Protein AF-A0A327KY56-F1 (afdb_monomer_lite)

Secondary structure (DSSP, 8-state):
-------------EEPTTT--EESS--EE-TT--EESSHHHHHHHHHHHHHHHHHHTT-

Radius of gyration: 17.21 Å; chains: 1; bounding box: 29×28×56 Å

Foldseek 3Di:
DDPPPPPPPPPVQAALPQPRDGANDFPDADPVGHGHNDVVSVVVVVVVVVVVVVVVVVD

Organism: NCBI:txid29409

Structure (mmCIF, N/CA/C/O backbone):
data_AF-A0A327KY56-F1
#
_entry.id   AF-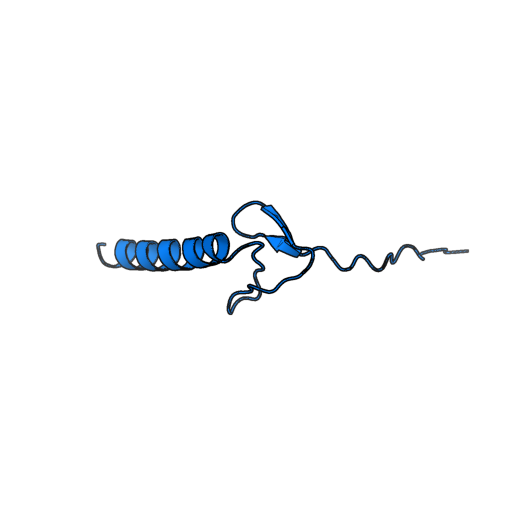A0A327KY56-F1
#
loop_
_atom_site.group_PDB
_atom_site.id
_atom_site.type_symbol
_atom_site.label_atom_id
_atom_site.label_alt_id
_atom_site.label_comp_id
_atom_site.label_asym_id
_atom_site.label_entity_id
_atom_site.label_seq_id
_atom_site.pdbx_PDB_ins_code
_atom_site.Cartn_x
_atom_site.Cartn_y
_atom_site.Cartn_z
_atom_site.occupancy
_atom_site.B_iso_or_equiv
_atom_site.auth_seq_id
_atom_site.auth_comp_id
_atom_site.auth_asym_id
_atom_site.auth_atom_id
_atom_site.pdbx_PDB_model_num
ATOM 1 N N . MET A 1 1 ? 14.164 -22.620 -35.620 1.00 40.16 1 MET A N 1
ATOM 2 C CA . MET A 1 1 ? 14.890 -21.606 -34.827 1.00 40.16 1 MET A CA 1
ATOM 3 C C . MET A 1 1 ? 13.925 -21.112 -33.764 1.00 40.16 1 MET A C 1
ATOM 5 O O . MET A 1 1 ? 12.830 -20.708 -34.125 1.00 40.16 1 MET A O 1
ATOM 9 N N . ARG A 1 2 ? 14.253 -21.319 -32.482 1.00 57.31 2 ARG A N 1
ATOM 10 C CA . ARG A 1 2 ? 13.422 -20.926 -31.334 1.00 57.31 2 ARG A CA 1
ATOM 11 C C . ARG A 1 2 ? 13.685 -19.449 -31.049 1.00 57.31 2 ARG A C 1
ATOM 13 O O . ARG A 1 2 ? 14.735 -19.135 -30.508 1.00 57.31 2 ARG A O 1
ATOM 20 N N . THR A 1 3 ? 12.765 -18.579 -31.428 1.00 54.34 3 THR A N 1
ATOM 21 C CA . THR A 1 3 ? 12.749 -17.168 -31.022 1.00 54.34 3 THR A CA 1
ATOM 22 C C . THR A 1 3 ? 11.789 -17.027 -29.841 1.00 54.34 3 THR A C 1
ATOM 24 O O . THR A 1 3 ? 10.671 -16.538 -29.962 1.00 54.34 3 THR A O 1
ATOM 27 N N . ASP A 1 4 ? 12.221 -17.560 -28.696 1.00 56.72 4 ASP A N 1
ATOM 28 C CA . ASP A 1 4 ? 11.633 -17.296 -27.379 1.00 56.72 4 ASP A CA 1
ATOM 29 C C . ASP A 1 4 ? 12.290 -16.017 -26.843 1.00 56.72 4 ASP A C 1
ATOM 31 O O . ASP A 1 4 ? 13.240 -16.058 -26.069 1.00 56.72 4 ASP A O 1
ATOM 35 N N . GLU A 1 5 ? 11.894 -14.864 -27.378 1.00 60.03 5 GLU A N 1
ATOM 36 C CA . GLU A 1 5 ? 12.498 -13.575 -27.003 1.00 60.03 5 GLU A CA 1
ATOM 37 C C . GLU A 1 5 ? 11.463 -12.497 -26.671 1.00 60.03 5 GLU A C 1
ATOM 39 O O . GLU A 1 5 ? 11.748 -11.303 -26.666 1.00 60.03 5 GLU A O 1
ATOM 44 N N . ILE A 1 6 ? 10.267 -12.916 -26.255 1.00 59.69 6 ILE A N 1
ATOM 45 C CA . ILE A 1 6 ? 9.332 -12.021 -25.571 1.00 59.69 6 ILE A CA 1
ATOM 46 C C . ILE A 1 6 ? 9.617 -12.096 -24.074 1.00 59.69 6 ILE A C 1
ATOM 48 O O . ILE A 1 6 ? 8.847 -12.639 -23.286 1.00 59.69 6 ILE A O 1
ATOM 52 N N . ARG A 1 7 ? 10.737 -11.515 -23.654 1.00 58.12 7 ARG A N 1
ATOM 53 C CA . ARG A 1 7 ? 10.848 -11.030 -22.279 1.00 58.12 7 ARG A CA 1
ATOM 54 C C . ARG A 1 7 ? 10.882 -9.516 -22.338 1.00 58.12 7 ARG A C 1
ATOM 56 O O . ARG A 1 7 ? 11.891 -8.878 -22.070 1.00 58.12 7 ARG A O 1
ATOM 63 N N . ILE A 1 8 ? 9.737 -8.963 -22.751 1.00 57.53 8 ILE A N 1
ATOM 64 C CA . ILE A 1 8 ? 9.384 -7.569 -22.500 1.00 57.53 8 ILE A CA 1
ATOM 65 C C . ILE A 1 8 ? 9.742 -7.328 -21.036 1.00 57.53 8 ILE A C 1
ATOM 67 O O . ILE A 1 8 ? 9.225 -8.009 -20.147 1.00 57.53 8 ILE A O 1
ATOM 71 N N . HIS A 1 9 ? 10.672 -6.405 -20.798 1.00 51.09 9 HIS A N 1
ATOM 72 C CA . HIS A 1 9 ? 10.856 -5.781 -19.500 1.00 51.09 9 HIS A CA 1
ATOM 73 C C . HIS A 1 9 ? 9.576 -5.000 -19.190 1.00 51.09 9 HIS A C 1
ATOM 75 O O . HIS A 1 9 ? 9.553 -3.775 -19.224 1.00 51.09 9 HIS A O 1
ATOM 81 N N . HIS A 1 10 ? 8.488 -5.714 -18.901 1.00 49.53 10 HIS A N 1
ATOM 82 C CA . HIS A 1 10 ? 7.466 -5.180 -18.038 1.00 49.53 10 HIS A CA 1
ATOM 83 C C . HIS A 1 10 ? 8.220 -4.960 -16.734 1.00 49.53 10 HIS A C 1
ATOM 85 O O . HIS A 1 10 ? 8.532 -5.911 -16.015 1.00 49.53 10 HIS A O 1
ATOM 91 N N . GLN A 1 11 ? 8.583 -3.706 -16.453 1.00 55.06 11 GLN A N 1
ATOM 92 C CA . GLN A 1 11 ? 8.460 -3.238 -15.081 1.00 55.06 11 GLN A CA 1
ATOM 93 C C . GLN A 1 11 ? 7.081 -3.737 -14.675 1.00 55.06 11 GLN A C 1
ATOM 95 O O . GLN A 1 11 ? 6.096 -3.310 -15.263 1.00 55.06 11 GLN A O 1
ATOM 100 N N . ALA A 1 12 ? 7.041 -4.836 -13.921 1.00 59.38 12 ALA A N 1
ATOM 101 C CA . ALA A 1 12 ? 5.794 -5.512 -13.640 1.00 59.38 12 ALA A CA 1
ATOM 102 C C . ALA A 1 12 ? 5.017 -4.506 -12.816 1.00 59.38 12 ALA A C 1
ATOM 104 O O . ALA A 1 12 ? 5.354 -4.307 -11.647 1.00 59.38 12 ALA A O 1
ATOM 105 N N . ASP A 1 13 ? 4.102 -3.792 -13.468 1.00 69.31 13 ASP A N 1
ATOM 106 C CA . ASP A 1 13 ? 3.375 -2.727 -12.824 1.00 69.31 13 ASP A CA 1
ATOM 107 C C . ASP A 1 13 ? 2.725 -3.343 -11.593 1.00 69.31 13 ASP A C 1
ATOM 109 O O . ASP A 1 13 ? 1.934 -4.291 -11.684 1.00 69.31 13 ASP A O 1
ATOM 113 N N . ALA A 1 14 ? 3.157 -2.896 -10.419 1.00 79.12 14 ALA A N 1
ATOM 114 C CA . ALA A 1 14 ? 2.718 -3.527 -9.196 1.00 79.12 14 ALA A CA 1
ATOM 115 C C . ALA A 1 14 ? 1.220 -3.261 -9.062 1.00 79.12 14 ALA A C 1
ATOM 117 O O . ALA A 1 14 ? 0.753 -2.159 -9.308 1.00 79.12 14 ALA A O 1
ATOM 118 N N . THR A 1 15 ? 0.420 -4.255 -8.707 1.00 87.69 15 THR A N 1
ATOM 119 C CA . THR A 1 15 ? -1.017 -4.026 -8.529 1.00 87.69 15 THR A CA 1
ATOM 120 C C . THR A 1 15 ? -1.295 -3.673 -7.075 1.00 87.69 15 THR A C 1
ATOM 122 O O . THR A 1 15 ? -0.832 -4.366 -6.165 1.00 87.69 15 THR A O 1
ATOM 125 N N . CYS A 1 16 ? -2.066 -2.613 -6.837 1.00 88.38 16 CYS A N 1
ATOM 126 C CA . CYS A 1 16 ? -2.476 -2.242 -5.494 1.00 88.38 16 CYS A CA 1
ATOM 127 C C . CYS A 1 16 ? -3.317 -3.364 -4.885 1.00 88.38 16 CYS A C 1
ATOM 129 O O . CYS A 1 16 ? -4.370 -3.724 -5.414 1.00 88.38 16 CYS A O 1
ATOM 131 N N . ARG A 1 17 ? -2.890 -3.881 -3.731 1.00 85.94 17 ARG A N 1
ATOM 132 C CA . ARG A 1 17 ? -3.591 -4.978 -3.048 1.00 85.94 17 ARG A CA 1
ATOM 133 C C . ARG A 1 17 ? -5.008 -4.607 -2.590 1.00 85.94 17 ARG A C 1
ATOM 135 O O . ARG A 1 17 ? -5.844 -5.496 -2.453 1.00 85.94 17 ARG A O 1
ATOM 142 N N . THR A 1 18 ? -5.264 -3.321 -2.354 1.00 86.88 18 THR A N 1
ATOM 143 C CA . THR A 1 18 ? -6.530 -2.826 -1.795 1.00 86.88 18 THR A CA 1
ATOM 144 C C . THR A 1 18 ? -7.570 -2.532 -2.870 1.00 86.88 18 THR A C 1
ATOM 146 O O . THR A 1 18 ? -8.691 -3.021 -2.767 1.00 86.88 18 THR A O 1
ATOM 149 N N . CYS A 1 19 ? -7.218 -1.751 -3.895 1.00 86.81 19 CYS A N 1
ATOM 150 C CA . CYS A 1 19 ? -8.164 -1.308 -4.926 1.00 86.81 19 CYS A CA 1
ATOM 151 C C . CYS A 1 19 ? -7.954 -1.963 -6.299 1.00 86.81 19 CYS A C 1
ATOM 153 O O . CYS A 1 19 ? -8.809 -1.819 -7.167 1.00 86.81 19 CYS A O 1
ATOM 155 N N . GLY 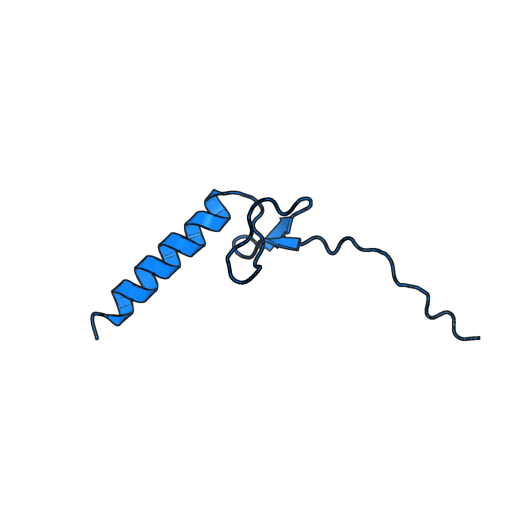A 1 20 ? -6.846 -2.680 -6.512 1.00 86.12 20 GLY A N 1
ATOM 156 C CA . GLY A 1 20 ? -6.534 -3.320 -7.793 1.00 86.12 20 GLY A CA 1
ATOM 157 C C . GLY A 1 20 ? -5.938 -2.389 -8.853 1.00 86.12 20 GLY A C 1
ATOM 158 O O . GLY A 1 20 ? -5.651 -2.849 -9.953 1.00 86.12 20 GLY A O 1
ATOM 159 N N . SER A 1 21 ? -5.733 -1.104 -8.551 1.00 87.88 21 SER A N 1
ATOM 160 C CA . SER A 1 21 ? -5.125 -0.159 -9.492 1.00 87.88 21 SER A CA 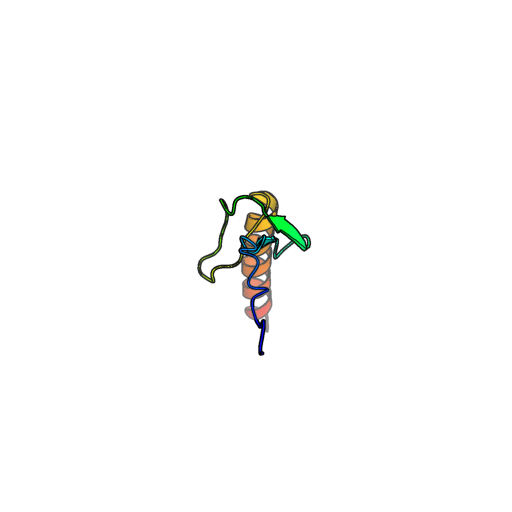1
ATOM 161 C C . SER A 1 21 ? -3.653 -0.467 -9.753 1.00 87.88 21 SER A C 1
ATOM 163 O O . SER A 1 21 ? -2.929 -0.920 -8.865 1.00 87.88 21 SER A O 1
ATOM 165 N N . THR A 1 22 ? -3.197 -0.151 -10.958 1.00 87.88 22 THR A N 1
ATOM 166 C CA . THR A 1 22 ? -1.788 -0.190 -11.353 1.00 87.88 22 THR A CA 1
ATOM 167 C C . THR A 1 22 ? -0.958 0.802 -10.527 1.00 87.88 22 THR A C 1
ATOM 169 O O . THR A 1 22 ? -1.350 1.954 -10.345 1.00 87.88 22 THR A O 1
ATOM 172 N N . VAL A 1 23 ? 0.181 0.355 -10.006 1.00 85.88 23 VAL A N 1
ATOM 173 C CA . VAL A 1 23 ? 1.140 1.129 -9.210 1.00 85.88 23 VAL A CA 1
ATOM 174 C C . VAL A 1 23 ? 2.405 1.290 -10.042 1.00 85.88 23 VAL A C 1
ATOM 176 O O . VAL A 1 23 ? 3.274 0.421 -10.054 1.00 85.88 23 VAL A O 1
ATOM 179 N N . GLU A 1 24 ? 2.503 2.429 -10.722 1.00 78.88 24 GLU A N 1
ATOM 180 C CA . GLU A 1 24 ? 3.652 2.769 -11.573 1.00 78.88 24 GLU A CA 1
ATOM 181 C C . GLU A 1 24 ? 4.932 3.001 -10.745 1.00 78.88 24 GLU A C 1
ATOM 183 O O . GLU A 1 24 ? 6.040 2.725 -11.196 1.00 78.88 24 GLU A O 1
ATOM 188 N N . ALA A 1 25 ? 4.795 3.478 -9.500 1.00 76.69 25 ALA A N 1
ATOM 189 C CA . ALA A 1 25 ? 5.907 3.703 -8.578 1.00 76.69 25 ALA A CA 1
ATOM 190 C C . ALA A 1 25 ? 5.538 3.246 -7.154 1.00 76.69 25 ALA A C 1
ATOM 192 O O . ALA A 1 25 ? 4.873 3.988 -6.422 1.00 76.69 25 ALA A O 1
ATOM 193 N N . PRO A 1 26 ? 5.955 2.042 -6.722 1.00 70.38 26 PRO A N 1
ATOM 194 C CA . PRO A 1 26 ? 5.599 1.514 -5.411 1.00 70.38 26 PRO A CA 1
ATOM 195 C C . PRO A 1 26 ? 6.325 2.263 -4.288 1.00 70.38 26 PRO A C 1
ATOM 197 O O . PRO A 1 26 ? 7.415 1.890 -3.863 1.00 70.38 26 PRO A O 1
ATOM 200 N N . ARG A 1 27 ? 5.706 3.336 -3.790 1.00 81.38 27 ARG A N 1
ATOM 201 C CA . ARG A 1 27 ? 6.178 4.103 -2.621 1.00 81.38 27 ARG A CA 1
ATOM 202 C C . ARG A 1 27 ? 5.640 3.571 -1.296 1.00 81.38 27 ARG A C 1
ATOM 204 O O . ARG A 1 27 ? 6.215 3.841 -0.248 1.00 81.38 27 ARG A O 1
ATOM 211 N N . PHE A 1 28 ? 4.557 2.807 -1.359 1.00 84.75 28 PHE A N 1
ATOM 212 C CA . PHE A 1 28 ? 3.878 2.226 -0.214 1.00 84.75 28 PHE A CA 1
ATOM 213 C C . PHE A 1 28 ? 3.871 0.702 -0.402 1.00 84.75 28 PHE A C 1
ATOM 215 O O . PHE A 1 28 ? 3.208 0.195 -1.306 1.00 84.75 28 PHE A O 1
ATOM 222 N N . PHE A 1 29 ? 4.647 -0.027 0.402 1.00 84.81 29 PHE A N 1
ATOM 223 C CA . PHE A 1 29 ? 4.679 -1.495 0.453 1.00 84.81 29 PHE A CA 1
ATOM 224 C C . PHE A 1 29 ? 4.753 -2.093 1.875 1.00 84.81 29 PHE A C 1
ATOM 226 O O . PHE A 1 29 ? 5.588 -1.676 2.676 1.00 84.81 29 PHE A O 1
ATOM 233 N N . ASP A 1 30 ? 3.900 -3.058 2.217 1.00 82.88 30 ASP A N 1
ATOM 234 C CA . ASP A 1 30 ? 3.893 -3.612 3.579 1.00 82.88 30 ASP A CA 1
ATOM 235 C C . ASP A 1 30 ? 5.095 -4.524 3.870 1.00 82.88 30 ASP A C 1
ATOM 237 O O . ASP A 1 30 ? 5.904 -4.848 2.999 1.00 82.88 30 ASP A O 1
ATOM 241 N N . THR A 1 31 ? 5.205 -4.979 5.120 1.00 81.94 31 THR A N 1
ATOM 242 C CA . THR A 1 31 ? 6.262 -5.909 5.552 1.00 81.94 31 THR A CA 1
ATOM 243 C C . THR A 1 31 ? 6.204 -7.271 4.852 1.00 81.94 31 THR A C 1
ATOM 245 O O . THR A 1 31 ? 7.150 -8.048 4.960 1.00 81.94 31 THR A O 1
ATOM 248 N N . ARG A 1 32 ? 5.119 -7.571 4.127 1.00 82.81 32 ARG A N 1
ATOM 249 C CA . ARG A 1 32 ? 4.937 -8.781 3.312 1.00 82.81 32 ARG A CA 1
ATOM 250 C C . ARG A 1 32 ? 5.232 -8.533 1.828 1.00 82.81 32 ARG A C 1
ATOM 252 O O . ARG A 1 32 ? 5.142 -9.469 1.037 1.00 82.81 32 ARG A O 1
ATOM 259 N N . GLY A 1 33 ? 5.592 -7.304 1.451 1.00 81.50 33 GLY A N 1
ATOM 260 C CA . GLY A 1 33 ? 5.901 -6.913 0.079 1.00 81.50 33 GLY A CA 1
ATOM 261 C C . GLY A 1 33 ? 4.671 -6.635 -0.789 1.00 81.50 33 GLY A C 1
ATOM 262 O O . GLY A 1 33 ? 4.783 -6.655 -2.012 1.00 81.50 33 GLY A O 1
ATOM 263 N N . HIS A 1 34 ? 3.489 -6.396 -0.211 1.00 85.31 34 HIS A N 1
ATOM 264 C CA . HIS A 1 34 ? 2.326 -5.9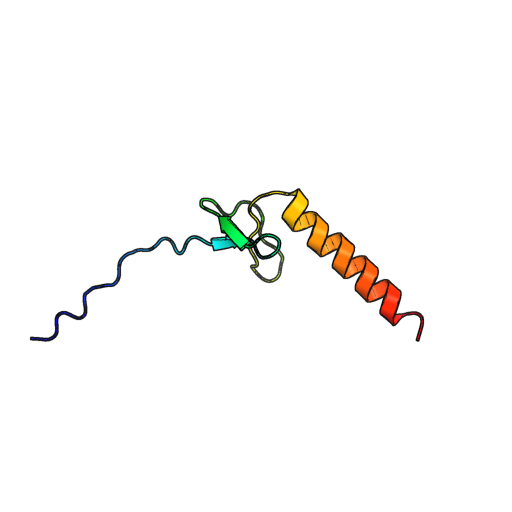58 -0.990 1.00 85.31 34 HIS A CA 1
ATOM 265 C C . HIS A 1 34 ? 2.401 -4.465 -1.285 1.00 85.31 34 HIS A C 1
ATOM 267 O O . HIS A 1 34 ? 2.668 -3.688 -0.379 1.00 85.31 34 HIS A O 1
ATOM 273 N N . HIS A 1 35 ? 2.115 -4.064 -2.524 1.00 87.44 35 HIS A N 1
ATOM 274 C CA . HIS A 1 35 ? 2.189 -2.673 -2.969 1.00 87.44 35 HIS A CA 1
ATOM 275 C C . HIS A 1 35 ? 0.839 -1.948 -2.888 1.00 87.44 35 HIS A C 1
ATOM 277 O O . HIS A 1 35 ? -0.228 -2.554 -3.041 1.00 87.44 35 HIS A O 1
ATOM 283 N N . TYR A 1 36 ? 0.895 -0.628 -2.706 1.00 87.69 36 TYR A N 1
ATOM 284 C CA . TYR A 1 36 ? -0.269 0.248 -2.607 1.00 87.69 36 TYR A CA 1
ATOM 285 C C . TYR A 1 36 ? -0.079 1.517 -3.446 1.00 87.69 36 TYR A C 1
ATOM 287 O O . TYR A 1 36 ? 1.008 2.092 -3.484 1.00 87.69 36 TYR A O 1
ATOM 295 N N . CYS A 1 37 ? -1.146 1.954 -4.122 1.00 88.00 37 CYS A N 1
ATOM 296 C CA . CYS A 1 37 ? -1.123 3.156 -4.963 1.00 88.00 37 CYS A CA 1
ATOM 297 C C . CYS A 1 37 ? -1.206 4.456 -4.151 1.00 88.00 37 CYS A C 1
ATOM 299 O O . CYS A 1 37 ? -0.843 5.513 -4.655 1.00 88.00 37 CYS A O 1
ATOM 301 N N . ALA A 1 38 ? -1.702 4.383 -2.915 1.00 86.06 38 ALA A N 1
ATOM 302 C CA . ALA A 1 38 ? -1.985 5.535 -2.071 1.00 86.06 38 ALA A CA 1
ATOM 303 C C . ALA A 1 38 ? -1.854 5.159 -0.580 1.00 86.06 38 ALA A C 1
ATOM 305 O O . ALA A 1 38 ? -2.044 3.981 -0.240 1.00 86.06 38 ALA A O 1
ATOM 306 N N . PRO A 1 39 ? -1.545 6.117 0.311 1.00 82.62 39 PRO A N 1
ATOM 307 C CA . PRO A 1 39 ? -1.433 5.862 1.745 1.00 82.62 39 PRO A CA 1
ATOM 308 C C . PRO A 1 39 ? -2.753 5.369 2.356 1.00 82.62 39 PRO A C 1
ATOM 310 O O . PRO A 1 39 ? -2.730 4.458 3.176 1.00 82.62 39 PRO A O 1
ATOM 313 N N . GLU A 1 40 ? -3.910 5.832 1.880 1.00 83.94 40 GLU A N 1
ATOM 314 C CA . GLU A 1 40 ? -5.217 5.387 2.388 1.00 83.94 40 GLU A CA 1
ATOM 315 C C . GLU A 1 40 ? -5.455 3.898 2.079 1.00 83.94 40 GLU A C 1
ATOM 317 O O . GLU A 1 40 ? -6.035 3.151 2.874 1.00 83.94 40 GLU A O 1
ATOM 322 N N . CYS A 1 41 ? -4.965 3.434 0.922 1.00 83.81 41 CYS A N 1
ATOM 323 C CA . CYS A 1 41 ? -5.017 2.024 0.541 1.00 83.81 41 CYS A CA 1
ATOM 324 C C . CYS A 1 41 ? -4.133 1.155 1.438 1.00 83.81 41 CYS A C 1
ATOM 326 O O . CYS A 1 41 ? -4.487 -0.001 1.672 1.00 83.81 41 CYS A O 1
ATOM 328 N N . TRP A 1 42 ? -3.018 1.694 1.933 1.00 82.12 42 TRP A N 1
ATOM 329 C CA . TRP A 1 42 ? -2.163 1.033 2.916 1.00 82.12 42 TRP A CA 1
ATOM 330 C C . TRP A 1 4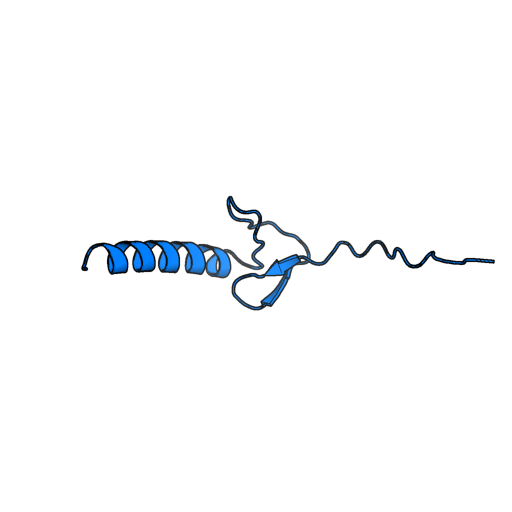2 ? -2.826 0.999 4.298 1.00 82.12 42 TRP A C 1
ATOM 332 O O . TRP A 1 42 ? -2.925 -0.061 4.918 1.00 82.12 42 TRP A O 1
ATOM 342 N N . GLU A 1 43 ? -3.306 2.149 4.778 1.00 77.94 43 GLU A N 1
ATOM 343 C CA . GLU A 1 43 ? -3.882 2.299 6.122 1.00 77.94 43 GLU A CA 1
ATOM 344 C C . GLU A 1 43 ? -5.126 1.426 6.302 1.00 77.94 43 GLU A C 1
ATOM 346 O O . GLU A 1 43 ? -5.289 0.789 7.342 1.00 77.94 43 GLU A O 1
ATOM 351 N N . THR A 1 44 ? -5.926 1.266 5.242 1.00 71.50 44 THR A N 1
ATOM 352 C CA . THR A 1 44 ? -7.080 0.351 5.225 1.00 71.50 44 THR A CA 1
ATOM 353 C C . THR A 1 44 ? -6.697 -1.089 5.599 1.00 71.50 44 THR A C 1
ATOM 355 O O . THR A 1 44 ? -7.491 -1.803 6.219 1.00 71.50 44 THR A O 1
ATOM 358 N N . VAL A 1 45 ? -5.493 -1.546 5.236 1.00 68.25 45 VAL A N 1
ATOM 359 C CA . VAL A 1 45 ? -5.011 -2.889 5.598 1.00 68.25 45 VAL A CA 1
ATOM 360 C C . VAL A 1 45 ? -4.627 -2.952 7.074 1.00 68.25 45 VAL A C 1
ATOM 362 O O . VAL A 1 45 ? -4.947 -3.942 7.733 1.00 68.25 45 VAL A O 1
ATOM 365 N N . GLY A 1 46 ? -4.023 -1.889 7.610 1.00 63.34 46 GLY A N 1
ATOM 366 C CA . GLY A 1 46 ? -3.716 -1.757 9.037 1.00 63.34 46 GLY A CA 1
ATOM 367 C C . GLY A 1 46 ? -4.970 -1.766 9.915 1.00 63.34 46 GLY A C 1
ATOM 368 O O . G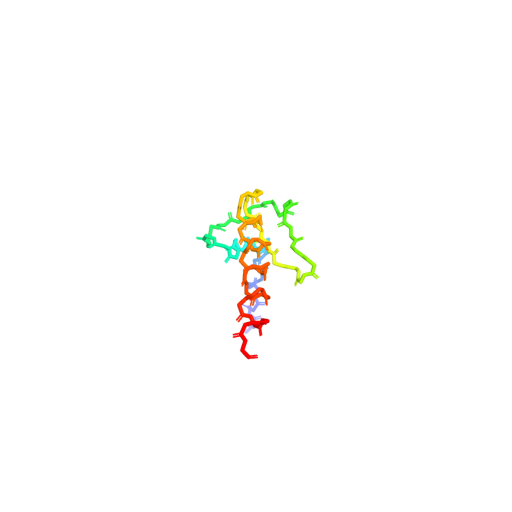LY A 1 46 ? -5.045 -2.539 10.872 1.00 63.34 46 GLY A O 1
ATOM 369 N N . ASP A 1 47 ? -5.996 -1.000 9.540 1.00 61.19 47 ASP A N 1
ATOM 370 C CA . ASP A 1 47 ? -7.287 -0.950 10.243 1.00 61.19 47 ASP A CA 1
ATOM 371 C C . ASP A 1 47 ? -8.035 -2.290 10.193 1.00 61.19 47 ASP A C 1
ATOM 373 O O . ASP A 1 47 ? -8.595 -2.758 11.190 1.00 61.19 47 ASP A O 1
ATOM 377 N N . ARG A 1 48 ? -8.029 -2.958 9.031 1.00 59.31 48 ARG A N 1
ATOM 378 C CA . ARG A 1 48 ? -8.631 -4.291 8.889 1.00 59.31 48 ARG A CA 1
ATOM 379 C C . ARG A 1 48 ? -7.884 -5.347 9.693 1.00 59.31 48 ARG A C 1
ATOM 381 O O . ARG A 1 48 ? -8.541 -6.205 10.277 1.00 59.31 48 ARG A O 1
ATOM 388 N N . ALA A 1 49 ? -6.555 -5.288 9.750 1.00 58.66 49 ALA A N 1
ATOM 389 C CA . ALA A 1 49 ? -5.762 -6.189 10.580 1.00 58.66 49 ALA A CA 1
ATOM 390 C C . ALA A 1 49 ? -6.070 -5.976 12.070 1.00 58.66 49 ALA A C 1
ATOM 392 O O . ALA A 1 49 ? -6.375 -6.943 12.766 1.00 58.66 49 ALA A O 1
ATOM 393 N N . ALA A 1 50 ? -6.100 -4.726 12.538 1.00 56.06 50 ALA A N 1
ATOM 394 C CA . ALA A 1 50 ? -6.445 -4.399 13.922 1.00 56.06 50 ALA A CA 1
ATOM 395 C C . ALA A 1 50 ? -7.851 -4.899 14.304 1.00 56.06 50 ALA A C 1
ATOM 397 O O . ALA A 1 50 ? -8.025 -5.534 15.346 1.00 56.06 50 ALA A O 1
ATOM 398 N N . LYS A 1 51 ? -8.848 -4.707 13.429 1.00 55.56 51 LYS A N 1
ATOM 399 C CA . LYS A 1 51 ? -10.210 -5.224 13.654 1.00 55.56 51 LYS A CA 1
ATOM 400 C C . LYS A 1 51 ? -10.299 -6.750 13.580 1.00 55.56 51 LYS A C 1
ATOM 402 O O . LYS A 1 51 ? -11.071 -7.339 14.331 1.00 55.56 51 LYS A O 1
ATOM 407 N N . ALA A 1 52 ? -9.532 -7.398 12.703 1.00 56.06 52 ALA A N 1
ATOM 408 C CA . ALA A 1 52 ? -9.506 -8.858 12.601 1.00 56.06 52 ALA A CA 1
ATOM 409 C C . ALA A 1 52 ? -8.906 -9.512 13.856 1.00 56.06 52 ALA A C 1
ATOM 411 O O . ALA A 1 52 ? -9.426 -10.531 14.309 1.00 56.06 52 ALA A O 1
ATOM 412 N N . HIS A 1 53 ? -7.869 -8.906 14.442 1.00 53.44 53 HIS A N 1
ATOM 413 C CA . HIS A 1 53 ? -7.315 -9.339 15.727 1.00 53.44 53 HIS A CA 1
ATOM 414 C C . HIS A 1 53 ? -8.319 -9.141 16.871 1.00 53.44 53 HIS A C 1
ATOM 416 O O . HIS A 1 53 ? -8.599 -10.097 17.589 1.00 53.44 53 HIS A O 1
ATOM 422 N N . ALA A 1 54 ? -8.960 -7.970 16.963 1.00 54.53 54 ALA A N 1
ATOM 423 C CA . ALA A 1 54 ? -9.985 -7.711 17.979 1.00 54.53 54 ALA A CA 1
ATOM 424 C C . ALA A 1 54 ? -11.196 -8.667 17.882 1.00 54.53 54 ALA A C 1
ATOM 426 O O . ALA A 1 54 ? -11.802 -9.019 18.890 1.00 54.53 54 ALA A O 1
ATOM 427 N N . ALA A 1 55 ? -11.547 -9.128 16.676 1.00 57.09 55 ALA A N 1
ATOM 428 C CA . ALA A 1 55 ? -12.628 -10.095 16.472 1.00 57.09 55 ALA A CA 1
ATOM 429 C C . ALA A 1 55 ? -12.264 -11.540 16.881 1.00 57.09 55 ALA A C 1
ATOM 431 O O . ALA A 1 55 ? -13.168 -12.353 17.080 1.00 57.09 55 ALA A O 1
ATOM 432 N N . MET A 1 56 ? -10.973 -11.880 17.001 1.00 57.12 56 MET A N 1
ATOM 433 C CA . MET A 1 56 ? -10.522 -13.191 17.493 1.00 57.12 56 MET A CA 1
ATOM 434 C C . MET A 1 56 ? -10.458 -13.274 19.024 1.00 57.12 56 MET A C 1
ATOM 436 O O . MET A 1 56 ? -10.548 -14.375 19.552 1.00 57.12 56 MET A O 1
ATOM 440 N N . GLU A 1 57 ? -10.352 -12.148 19.732 1.00 57.34 57 GLU A N 1
ATOM 441 C CA . GLU A 1 57 ? -10.277 -12.102 21.205 1.00 57.34 57 GLU A CA 1
ATOM 442 C C . GLU A 1 57 ? -11.651 -12.183 21.904 1.00 57.34 57 GLU A C 1
ATOM 444 O O . GLU A 1 57 ? -11.727 -12.223 23.128 1.00 57.34 57 GLU A O 1
ATOM 449 N N . LEU A 1 58 ? -12.745 -12.225 21.135 1.00 57.31 58 LEU A N 1
ATOM 450 C CA . LEU A 1 58 ? -14.129 -12.344 21.622 1.00 57.31 58 LEU A CA 1
ATOM 451 C C . LEU A 1 58 ? -14.736 -13.749 21.420 1.00 57.31 58 LEU A C 1
ATOM 453 O O . LEU A 1 58 ? -15.961 -13.890 21.436 1.00 57.31 58 LEU A O 1
ATOM 457 N N . ARG A 1 59 ? -13.913 -14.782 21.199 1.00 49.31 59 ARG A N 1
ATOM 458 C CA . ARG A 1 59 ? -14.354 -16.181 21.056 1.00 49.31 59 ARG A CA 1
ATOM 459 C C . ARG A 1 59 ? -13.870 -17.065 22.192 1.00 49.31 59 ARG A C 1
ATOM 461 O O . ARG A 1 59 ? -12.658 -17.022 22.484 1.00 49.31 59 ARG A O 1
#

pLDDT: mean 70.81, std 14.14, range [40.16, 88.38]

Sequence (59 aa):
MRTDEIRIHHQADATCRTCGSTVEAPRFFDTRGHHYCAPECWETVGDRAAKAHAAMELR